Protein AF-A0A971MH48-F1 (afdb_monomer)

Sequence (93 aa):
MINDIIKVIILSIVEGFTEFLPVSSTGHLILVNEFVNLTPENFSNAFNVIIQLGAIFAVIRQYFYKLNPLDLGKISYNTDMLGYEFLTGKEKL

Solvent-accessible surface area (backbone atoms only — not comparable to full-atom values): 5467 Å² total; per-residue (Å²): 106,74,65,56,51,52,52,51,51,53,53,51,52,50,43,61,52,32,67,80,40,102,71,55,35,71,62,53,50,54,53,51,39,69,75,65,59,60,79,54,61,72,55,43,57,53,47,57,56,52,50,51,53,51,46,52,48,53,50,49,65,75,39,41,73,79,70,40,88,79,42,67,72,61,56,53,58,54,54,53,48,54,48,49,37,65,75,66,67,61,69,85,124

Foldseek 3Di:
DVLLVVLLVVLLVQLLPVVPPPNDNPVVNVVSCVVSVDPPPVVSVVSSVVSVVVSVVVVCVVCVLVPDPPNVVVVVVVVVVVVVCVVVVCDDD

Secondary structure (DSSP, 8-state):
-HHHHHHHHHHHHHHHHHTTTTS-HHHHHHHHHHHH--SSHHHHHHHHHHHHHHHHHHHHHHTHHHH-TT-HHHHHHHHHHHHHHHHTT----

pLDDT: mean 81.15, std 9.88, range [49.56, 94.56]

Structure (mmCIF, N/CA/C/O backbone):
data_AF-A0A971MH48-F1
#
_entry.id   AF-A0A971MH48-F1
#
loop_
_atom_site.group_PDB
_atom_site.id
_atom_site.type_symbol
_atom_site.label_atom_id
_atom_site.label_alt_id
_atom_site.label_comp_id
_atom_site.label_asym_id
_atom_site.label_entity_id
_atom_site.label_seq_id
_atom_site.pdbx_PDB_ins_code
_atom_site.Cartn_x
_atom_site.Cartn_y
_atom_site.Cartn_z
_atom_site.occupancy
_atom_site.B_iso_or_equiv
_atom_site.auth_seq_id
_atom_site.auth_comp_id
_atom_site.auth_asym_id
_atom_site.auth_atom_id
_atom_site.pdbx_PDB_model_num
ATOM 1 N N . MET A 1 1 ? -7.745 -10.146 17.728 1.00 63.66 1 MET A N 1
ATOM 2 C CA . MET A 1 1 ? -6.677 -10.870 16.999 1.00 63.66 1 MET A CA 1
ATOM 3 C C . MET A 1 1 ? -7.138 -11.371 15.637 1.00 63.66 1 MET A C 1
ATOM 5 O O . MET A 1 1 ? -6.704 -10.785 14.659 1.00 63.66 1 MET A O 1
ATOM 9 N N . ILE A 1 2 ? -8.009 -12.390 15.520 1.00 76.94 2 ILE A N 1
ATOM 10 C CA . ILE A 1 2 ? -8.423 -12.880 14.183 1.00 76.94 2 ILE A CA 1
ATOM 11 C C . ILE A 1 2 ? -9.209 -11.820 13.393 1.00 76.94 2 ILE A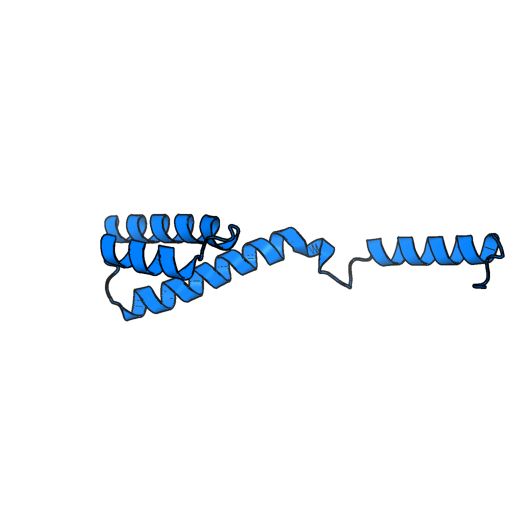 C 1
ATOM 13 O O . ILE A 1 2 ? -8.972 -11.640 12.204 1.00 76.94 2 ILE A O 1
ATOM 17 N N . ASN A 1 3 ? -10.069 -11.055 14.077 1.00 84.38 3 ASN A N 1
ATOM 18 C CA . ASN A 1 3 ? -10.817 -9.962 13.459 1.00 84.38 3 ASN A CA 1
ATOM 19 C C . ASN A 1 3 ? -9.862 -8.906 12.902 1.00 84.38 3 ASN A C 1
ATOM 21 O O . ASN A 1 3 ? -9.999 -8.534 11.749 1.00 84.38 3 ASN A O 1
ATOM 25 N N . ASP A 1 4 ? -8.855 -8.491 13.671 1.00 84.81 4 ASP A N 1
ATOM 26 C CA . ASP A 1 4 ? -7.896 -7.460 13.250 1.00 84.81 4 ASP A CA 1
ATOM 27 C C . ASP A 1 4 ? -7.066 -7.904 12.039 1.00 84.81 4 ASP A C 1
ATOM 29 O O . ASP A 1 4 ? -6.812 -7.105 11.145 1.00 84.81 4 ASP A O 1
ATOM 33 N N . ILE A 1 5 ? -6.725 -9.194 11.951 1.00 87.50 5 ILE A N 1
ATOM 34 C CA . ILE A 1 5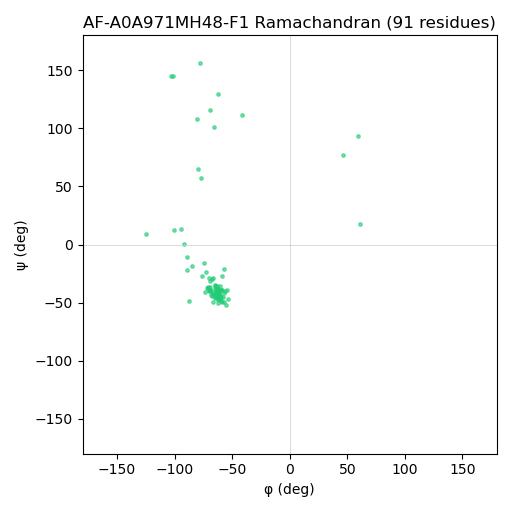 ? -6.071 -9.771 10.767 1.00 87.50 5 ILE A CA 1
ATOM 35 C C . ILE A 1 5 ? -6.984 -9.672 9.540 1.00 87.50 5 ILE A C 1
ATOM 37 O O . ILE A 1 5 ? -6.529 -9.276 8.472 1.00 87.50 5 ILE A O 1
ATOM 41 N N . ILE A 1 6 ? -8.276 -9.980 9.685 1.00 90.06 6 ILE A N 1
ATOM 42 C CA . ILE A 1 6 ? -9.249 -9.850 8.590 1.00 90.06 6 ILE A CA 1
ATOM 43 C C . ILE A 1 6 ? -9.359 -8.385 8.142 1.00 90.06 6 ILE A C 1
ATOM 45 O O . ILE A 1 6 ? -9.334 -8.115 6.943 1.00 90.06 6 ILE A O 1
ATOM 49 N N . LYS A 1 7 ? -9.408 -7.435 9.088 1.00 88.94 7 LYS A N 1
ATOM 50 C CA . LYS A 1 7 ? -9.421 -5.989 8.802 1.00 88.94 7 LYS A CA 1
ATOM 51 C C . LYS A 1 7 ? -8.203 -5.561 7.976 1.00 88.94 7 LYS A C 1
ATOM 53 O O . LYS A 1 7 ? -8.349 -4.904 6.949 1.00 88.94 7 LYS A O 1
ATOM 58 N N . VAL A 1 8 ? -7.015 -5.978 8.415 1.00 89.81 8 VAL A N 1
ATOM 59 C CA . VAL A 1 8 ? -5.726 -5.711 7.759 1.00 89.81 8 VAL A CA 1
ATOM 60 C C . VAL A 1 8 ? -5.695 -6.289 6.344 1.00 89.81 8 VAL A C 1
ATOM 62 O O . VAL A 1 8 ? -5.332 -5.580 5.412 1.00 89.81 8 VAL A O 1
ATOM 65 N N . ILE A 1 9 ? -6.137 -7.538 6.160 1.00 90.81 9 ILE A N 1
ATOM 66 C CA . ILE A 1 9 ? -6.188 -8.186 4.841 1.00 90.81 9 ILE A CA 1
ATOM 67 C C . ILE A 1 9 ? -7.110 -7.421 3.889 1.00 90.81 9 ILE A C 1
ATOM 69 O O . ILE A 1 9 ? -6.731 -7.180 2.745 1.00 90.81 9 ILE A O 1
ATOM 73 N N . ILE A 1 10 ? -8.297 -7.015 4.350 1.00 89.81 10 ILE A N 1
ATOM 74 C CA . ILE A 1 10 ? -9.248 -6.253 3.529 1.00 89.81 10 ILE A CA 1
ATOM 75 C C . ILE A 1 10 ? -8.615 -4.940 3.058 1.00 89.81 10 ILE A C 1
ATOM 77 O O . ILE A 1 10 ? -8.644 -4.652 1.865 1.00 89.81 10 ILE A O 1
ATOM 81 N N . LEU A 1 11 ? -7.990 -4.177 3.958 1.00 89.88 11 LEU A N 1
ATOM 82 C CA . LEU A 1 11 ? -7.329 -2.916 3.602 1.00 89.88 11 LEU A CA 1
ATOM 83 C C . LEU A 1 11 ? -6.141 -3.111 2.657 1.00 89.88 11 LEU A C 1
ATOM 85 O O . LEU A 1 11 ? -5.999 -2.350 1.705 1.00 89.88 11 LEU A O 1
ATOM 89 N N . SER A 1 12 ? -5.320 -4.144 2.868 1.00 91.19 12 SER A N 1
ATOM 90 C CA . SER A 1 12 ? -4.211 -4.463 1.960 1.00 91.19 12 SER A CA 1
ATOM 91 C C . SER A 1 12 ? -4.692 -4.828 0.556 1.00 91.19 12 SER A C 1
ATOM 93 O O . SER A 1 12 ? -4.058 -4.447 -0.424 1.00 91.19 12 SER A O 1
ATOM 95 N N . ILE A 1 13 ? -5.807 -5.558 0.452 1.00 91.19 13 ILE A N 1
ATOM 96 C CA . ILE A 1 13 ? -6.414 -5.905 -0.834 1.00 91.19 13 ILE A CA 1
ATOM 97 C C . ILE A 1 13 ? -6.949 -4.652 -1.524 1.00 91.19 13 ILE A C 1
ATOM 99 O O . ILE A 1 13 ? -6.649 -4.442 -2.696 1.00 91.19 13 ILE A O 1
ATOM 103 N N . VAL A 1 14 ? -7.718 -3.824 -0.807 1.00 90.69 14 VAL A N 1
ATOM 104 C CA . VAL A 1 14 ? -8.276 -2.581 -1.357 1.00 90.69 14 VAL A CA 1
ATOM 105 C C . VAL A 1 14 ? -7.154 -1.713 -1.910 1.00 90.69 14 VAL A C 1
ATOM 107 O O . VAL A 1 14 ? -7.201 -1.396 -3.093 1.00 90.69 14 VAL A O 1
ATOM 110 N N . GLU A 1 15 ? -6.113 -1.437 -1.121 1.00 91.06 15 GLU A N 1
ATOM 111 C CA . GLU A 1 15 ? -5.003 -0.592 -1.568 1.0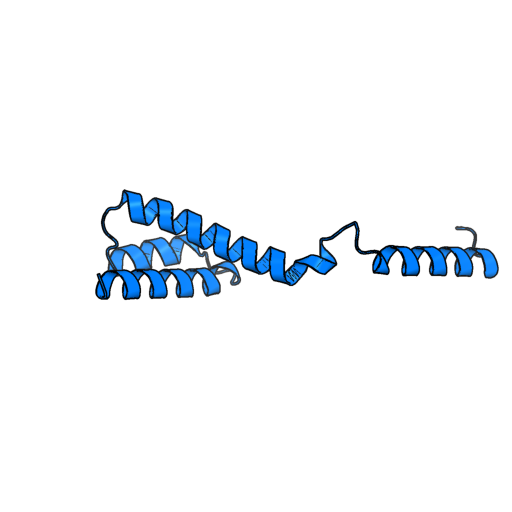0 91.06 15 GLU A CA 1
ATOM 112 C C . GLU A 1 15 ? -4.256 -1.178 -2.757 1.00 91.06 15 GLU A C 1
ATOM 114 O O . GLU A 1 15 ? -4.014 -0.493 -3.749 1.00 91.06 15 GLU A O 1
ATOM 119 N N . GLY A 1 16 ? -3.937 -2.473 -2.688 1.00 90.12 16 GLY A N 1
ATOM 120 C CA . GLY A 1 16 ? -3.250 -3.166 -3.768 1.00 90.12 16 GLY A CA 1
ATOM 121 C C . GLY A 1 16 ? -4.017 -3.122 -5.089 1.00 90.12 16 GLY A C 1
ATOM 122 O O . GLY A 1 16 ? -3.391 -3.172 -6.138 1.00 90.12 16 GLY A O 1
ATOM 123 N N . PHE A 1 17 ? -5.348 -3.003 -5.072 1.00 89.62 17 PHE A N 1
ATOM 124 C CA . PHE A 1 17 ? -6.132 -2.798 -6.288 1.00 89.62 17 PHE A CA 1
ATOM 125 C C . PHE A 1 17 ? -6.270 -1.318 -6.653 1.00 89.62 17 PHE A C 1
ATOM 127 O O . PHE A 1 17 ? -6.047 -0.954 -7.807 1.00 89.62 17 PHE A O 1
ATOM 134 N N . THR A 1 18 ? -6.635 -0.458 -5.702 1.00 91.12 18 THR A N 1
ATOM 135 C CA . THR A 1 18 ? -6.960 0.946 -5.981 1.00 91.12 18 THR A CA 1
ATOM 136 C C . THR A 1 18 ? -5.748 1.800 -6.314 1.00 91.12 18 THR A C 1
ATOM 138 O O . THR A 1 18 ? -5.917 2.789 -7.012 1.00 91.12 18 THR A O 1
ATOM 141 N N . GLU A 1 19 ? -4.541 1.423 -5.887 1.00 89.12 19 GLU A N 1
ATOM 142 C CA . GLU A 1 19 ? -3.311 2.159 -6.213 1.00 89.12 19 GLU A CA 1
ATOM 143 C C . GLU A 1 19 ? -2.964 2.084 -7.710 1.00 89.12 19 GLU A C 1
ATOM 145 O O . GLU A 1 19 ? -2.397 3.013 -8.281 1.00 89.12 19 GLU A O 1
ATOM 150 N N . PHE A 1 20 ? -3.345 0.995 -8.385 1.00 85.81 20 PHE A N 1
ATOM 151 C CA . PHE A 1 20 ? -3.106 0.831 -9.823 1.00 85.81 20 PHE A CA 1
ATOM 152 C C . PHE A 1 20 ? -4.241 1.376 -10.695 1.00 85.81 20 PHE A C 1
ATOM 154 O O . PHE A 1 20 ? -4.084 1.472 -11.914 1.00 85.81 20 PHE A O 1
ATOM 161 N N . LEU A 1 21 ? -5.381 1.728 -10.095 1.00 85.88 21 LEU A N 1
ATOM 162 C CA . LEU A 1 21 ? -6.514 2.338 -10.784 1.00 85.88 21 LEU A CA 1
ATOM 163 C C . LEU A 1 21 ? -6.535 3.859 -10.530 1.00 85.88 21 LEU A C 1
ATOM 165 O O . LEU A 1 21 ? -6.242 4.310 -9.428 1.00 85.88 21 LEU A O 1
ATOM 169 N N . PRO A 1 22 ? -6.951 4.691 -11.502 1.00 81.44 22 PRO A N 1
ATOM 170 C CA . PRO A 1 22 ? -7.071 6.141 -11.320 1.00 81.44 22 PRO A CA 1
ATOM 171 C C . PRO A 1 22 ? -8.336 6.509 -10.515 1.00 81.44 22 PRO A C 1
ATOM 173 O O . PRO A 1 22 ? -9.206 7.227 -11.001 1.00 81.44 22 PRO A O 1
ATOM 176 N N . VAL A 1 23 ? -8.467 5.975 -9.296 1.00 82.50 23 VAL A N 1
ATOM 177 C CA . VAL A 1 23 ? -9.680 6.052 -8.454 1.00 82.50 23 VAL A CA 1
ATOM 178 C C . VAL A 1 23 ? -9.434 6.642 -7.058 1.00 82.50 23 VAL A C 1
ATOM 180 O O . VAL A 1 23 ? -10.345 6.651 -6.239 1.00 82.50 23 VAL A O 1
ATOM 183 N N . SER A 1 24 ? -8.240 7.191 -6.797 1.00 84.81 24 SER A N 1
ATOM 184 C CA . SER A 1 24 ? -7.800 7.706 -5.486 1.00 84.81 24 SER A CA 1
ATOM 185 C C . SER A 1 24 ? -7.807 6.633 -4.384 1.00 84.81 24 SER A C 1
ATOM 187 O O . SER A 1 24 ? -8.808 6.407 -3.700 1.00 84.81 24 SER A O 1
ATOM 189 N N . SER A 1 25 ? -6.657 5.990 -4.194 1.00 82.06 25 SER A N 1
ATOM 190 C CA . SER A 1 25 ? -6.381 4.994 -3.148 1.00 82.06 25 SER A CA 1
ATOM 191 C C . SER A 1 25 ? -6.588 5.546 -1.734 1.00 82.06 25 SER A C 1
ATOM 193 O O . SER A 1 25 ? -7.366 4.993 -0.957 1.00 82.06 25 SER A O 1
ATOM 195 N N . THR A 1 26 ? -6.014 6.716 -1.429 1.00 85.44 26 THR A N 1
ATOM 196 C CA . THR A 1 26 ? -6.095 7.348 -0.097 1.00 85.44 26 THR A CA 1
ATOM 197 C C . THR A 1 26 ? -7.534 7.570 0.381 1.00 85.44 26 THR A C 1
ATOM 199 O O . THR A 1 26 ? -7.837 7.352 1.554 1.00 85.44 26 THR A O 1
ATOM 202 N N . GLY A 1 27 ? -8.441 7.980 -0.514 1.00 82.38 27 GLY A N 1
ATOM 203 C CA . GLY A 1 27 ? -9.847 8.210 -0.168 1.00 82.38 27 GLY A CA 1
ATOM 204 C C . GLY A 1 27 ? -10.591 6.919 0.174 1.00 82.38 27 GLY A C 1
ATOM 205 O O . GLY A 1 27 ? -11.304 6.863 1.176 1.00 82.38 27 GLY A O 1
ATOM 206 N N . HIS A 1 28 ? -10.379 5.861 -0.613 1.00 86.44 28 HIS A N 1
ATOM 207 C CA . HIS A 1 28 ? -10.965 4.547 -0.343 1.00 86.44 28 HIS A CA 1
ATOM 208 C C . HIS A 1 28 ? -10.477 3.988 0.992 1.00 86.44 28 HIS A C 1
ATOM 210 O O . HIS A 1 28 ? -11.259 3.421 1.749 1.00 86.44 28 HIS A O 1
ATOM 216 N N . LEU A 1 29 ? -9.204 4.196 1.312 1.00 85.19 29 LEU A N 1
ATOM 217 C CA . LEU A 1 29 ? -8.598 3.674 2.524 1.00 85.19 29 LEU A CA 1
ATOM 218 C C . LEU A 1 29 ? -9.097 4.364 3.794 1.00 85.19 29 LEU A C 1
ATOM 220 O O . LEU A 1 29 ? -9.363 3.688 4.784 1.00 85.19 29 LEU A O 1
ATOM 224 N N . ILE A 1 30 ? -9.287 5.687 3.750 1.00 84.38 30 ILE A N 1
ATOM 225 C CA . ILE A 1 30 ? -9.901 6.451 4.846 1.00 84.38 30 ILE A CA 1
ATOM 226 C C . ILE A 1 30 ? -11.340 5.976 5.079 1.00 84.38 30 ILE A C 1
ATOM 228 O O . ILE A 1 30 ? -11.694 5.657 6.212 1.00 84.38 30 ILE A O 1
ATOM 232 N N . LEU A 1 31 ?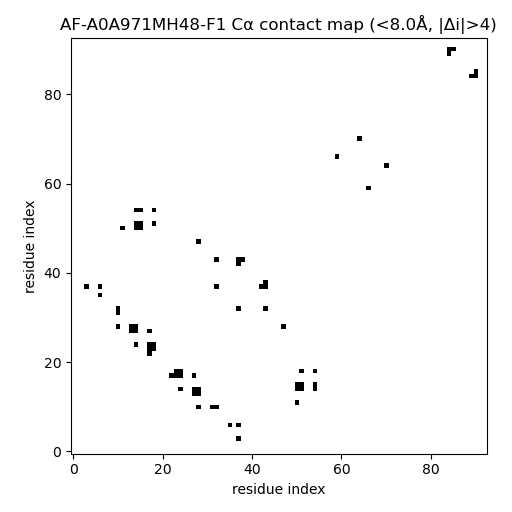 -12.139 5.848 4.013 1.00 84.12 31 LEU A N 1
ATOM 233 C CA . LEU A 1 31 ? -13.525 5.384 4.114 1.00 84.12 31 LEU A CA 1
ATOM 234 C C . LEU A 1 31 ? -13.610 3.955 4.660 1.00 84.12 31 LEU A C 1
ATOM 236 O O . LEU A 1 31 ? -14.344 3.690 5.607 1.00 84.12 31 LEU A O 1
ATOM 240 N N . VAL A 1 32 ? -12.841 3.020 4.096 1.00 83.12 32 VAL A N 1
ATOM 241 C CA . VAL A 1 32 ? -12.832 1.619 4.542 1.00 83.12 32 VAL A CA 1
ATOM 242 C C . VAL A 1 32 ? -12.364 1.517 5.991 1.00 83.12 32 VAL A C 1
ATOM 244 O O . VAL A 1 32 ? -12.932 0.743 6.758 1.00 83.12 32 VAL A O 1
ATOM 247 N N . ASN A 1 33 ? -11.380 2.315 6.401 1.00 82.56 33 ASN A N 1
ATOM 248 C CA . ASN A 1 33 ? -10.937 2.364 7.787 1.00 82.56 33 ASN A CA 1
ATOM 249 C C . ASN A 1 33 ? -12.020 2.904 8.736 1.00 82.56 33 ASN A C 1
ATOM 251 O O . ASN A 1 33 ? -12.173 2.372 9.830 1.00 82.56 33 ASN A O 1
ATOM 255 N N . GLU A 1 34 ? -12.835 3.873 8.316 1.00 82.38 34 GLU A N 1
ATOM 256 C CA . GLU A 1 34 ? -13.971 4.366 9.108 1.00 82.38 34 GLU A CA 1
ATOM 257 C C . GLU A 1 34 ? -15.057 3.288 9.306 1.00 82.38 34 GLU A C 1
ATOM 259 O O . GLU A 1 34 ? -15.636 3.171 10.387 1.00 82.38 34 GLU A O 1
ATOM 264 N N . PHE A 1 35 ? -15.278 2.416 8.313 1.00 82.19 35 PHE A N 1
ATOM 265 C CA . PHE A 1 35 ? -16.177 1.260 8.452 1.00 82.19 35 PHE A CA 1
ATOM 266 C C . PHE A 1 35 ? -15.588 0.146 9.321 1.00 82.19 35 PHE A C 1
ATOM 268 O O . PHE A 1 35 ? -16.285 -0.490 10.114 1.00 82.19 35 PHE A O 1
ATOM 275 N N . VAL A 1 36 ? -14.298 -0.123 9.151 1.00 81.50 36 VAL A N 1
ATOM 276 C CA . VAL A 1 36 ? -13.620 -1.283 9.730 1.00 81.50 36 VAL A CA 1
ATOM 277 C C . VAL A 1 36 ? -13.058 -0.986 11.133 1.00 81.50 36 VAL A C 1
ATOM 279 O O . VAL A 1 36 ? -12.891 -1.908 11.938 1.00 81.50 36 VAL A O 1
ATOM 282 N N . ASN A 1 37 ? -12.835 0.288 11.460 1.00 80.31 37 ASN A N 1
ATOM 283 C CA . ASN A 1 37 ? -12.286 0.820 12.709 1.00 80.31 37 ASN A CA 1
ATOM 284 C C . ASN A 1 37 ? -11.045 0.051 13.180 1.00 80.31 37 ASN A C 1
ATOM 286 O O . ASN A 1 37 ? -11.121 -0.799 14.080 1.00 80.31 37 ASN A O 1
ATOM 290 N N . LEU A 1 38 ? -9.897 0.315 12.552 1.00 80.00 38 LEU A N 1
ATOM 291 C CA . LEU A 1 38 ? -8.610 -0.202 13.015 1.00 80.00 38 LEU A CA 1
ATOM 292 C C . LEU A 1 38 ? -8.077 0.661 14.156 1.00 80.00 38 LEU A C 1
ATOM 294 O O . LEU A 1 38 ? -7.638 1.792 13.967 1.00 80.00 38 LEU A O 1
ATOM 298 N N . THR A 1 39 ? -8.113 0.102 15.362 1.00 80.06 39 THR A N 1
ATOM 299 C CA . THR A 1 39 ? -7.560 0.728 16.559 1.00 80.06 39 THR A CA 1
ATOM 300 C C . THR A 1 39 ? -6.225 0.077 16.929 1.00 80.06 39 THR A C 1
ATOM 302 O O . THR A 1 39 ? -6.064 -1.135 16.762 1.00 80.06 39 THR A O 1
ATOM 305 N N . PRO A 1 40 ? -5.258 0.845 17.460 1.00 83.12 40 PRO A N 1
ATOM 306 C CA . PRO A 1 40 ? -5.273 2.299 17.670 1.00 83.12 40 PRO A CA 1
ATOM 307 C C . PRO A 1 40 ? -5.016 3.111 16.384 1.00 83.12 40 PRO A C 1
ATOM 309 O O . PRO A 1 40 ? -4.349 2.642 15.465 1.00 83.12 40 PRO A O 1
ATOM 312 N N . GLU A 1 41 ? -5.481 4.363 16.350 1.00 81.69 41 GLU A N 1
ATOM 313 C CA . GLU A 1 41 ? -5.365 5.269 15.191 1.00 81.69 41 GLU A CA 1
ATOM 314 C C . GLU A 1 41 ? -3.913 5.434 14.705 1.00 81.69 41 GLU A C 1
ATOM 316 O O . GLU A 1 41 ? -3.634 5.383 13.508 1.00 81.69 41 GLU A O 1
ATOM 321 N N . ASN A 1 42 ? -2.959 5.511 15.637 1.00 85.06 42 ASN A N 1
ATOM 322 C CA . ASN A 1 42 ? -1.528 5.580 15.324 1.00 85.06 42 ASN A CA 1
ATOM 323 C C . ASN A 1 42 ? -1.043 4.366 14.520 1.00 85.06 42 ASN A C 1
ATOM 325 O O . ASN A 1 42 ? -0.228 4.512 13.609 1.00 85.06 42 ASN A O 1
ATOM 329 N N . PHE A 1 43 ? -1.543 3.171 14.850 1.00 87.12 43 PHE A N 1
ATOM 330 C CA . PHE A 1 43 ? -1.230 1.961 14.097 1.00 87.12 43 PHE A CA 1
ATOM 331 C C . PHE A 1 43 ? -1.850 2.028 12.706 1.00 87.12 43 PHE A C 1
ATOM 333 O O . PHE A 1 43 ? -1.164 1.738 11.733 1.00 87.12 43 PHE A O 1
ATOM 340 N N . SER A 1 44 ? -3.108 2.459 12.598 1.00 85.50 44 SER A N 1
ATOM 341 C CA . SER A 1 44 ? -3.772 2.581 11.304 1.00 85.50 44 SER A CA 1
ATOM 342 C C . SER A 1 44 ? -3.068 3.569 10.373 1.00 85.50 44 SER A C 1
ATOM 344 O O . SER A 1 44 ? -2.865 3.259 9.205 1.00 85.50 44 SER A O 1
ATOM 346 N N . ASN A 1 45 ? -2.652 4.730 10.878 1.00 86.19 45 ASN A N 1
ATOM 347 C CA . ASN A 1 45 ? -1.946 5.728 10.075 1.00 86.19 45 ASN A CA 1
ATOM 348 C C . ASN A 1 45 ? -0.588 5.202 9.595 1.00 86.19 45 ASN A C 1
ATOM 350 O O . ASN A 1 45 ? -0.249 5.342 8.421 1.00 86.19 45 ASN A O 1
ATOM 354 N N . ALA A 1 46 ? 0.169 4.541 10.476 1.00 89.88 46 ALA A N 1
ATOM 355 C CA . ALA A 1 46 ? 1.423 3.899 10.092 1.00 89.88 46 ALA A CA 1
ATOM 356 C C . ALA A 1 46 ? 1.196 2.768 9.074 1.00 89.88 46 ALA A C 1
ATOM 358 O O . ALA A 1 46 ? 1.935 2.649 8.098 1.00 89.88 46 ALA A O 1
ATOM 359 N N . PHE A 1 47 ? 0.153 1.963 9.275 1.00 89.56 47 PHE A N 1
ATOM 360 C CA . PHE A 1 47 ? -0.206 0.859 8.395 1.00 89.56 47 PHE A CA 1
ATOM 361 C C . PHE A 1 47 ? -0.534 1.340 6.980 1.00 89.56 47 PHE A C 1
ATOM 363 O O . PHE A 1 47 ? -0.009 0.766 6.030 1.00 89.56 47 PHE A O 1
ATOM 370 N N . ASN A 1 48 ? -1.298 2.427 6.841 1.00 88.62 48 ASN A N 1
ATOM 371 C C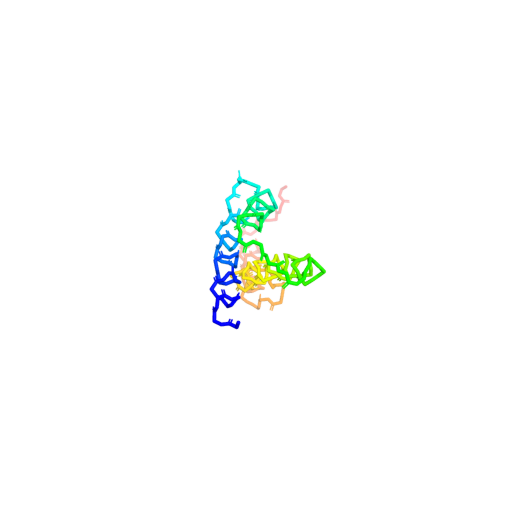A . ASN A 1 48 ? -1.651 3.029 5.550 1.00 88.62 48 ASN A CA 1
ATOM 372 C C . ASN A 1 48 ? -0.409 3.407 4.725 1.00 88.62 48 ASN A C 1
ATOM 374 O O . ASN A 1 48 ? -0.340 3.135 3.530 1.00 88.62 48 ASN A O 1
ATOM 378 N N . VAL A 1 49 ? 0.614 3.970 5.373 1.00 90.38 49 VAL A N 1
ATOM 379 C CA . VAL A 1 49 ? 1.884 4.297 4.704 1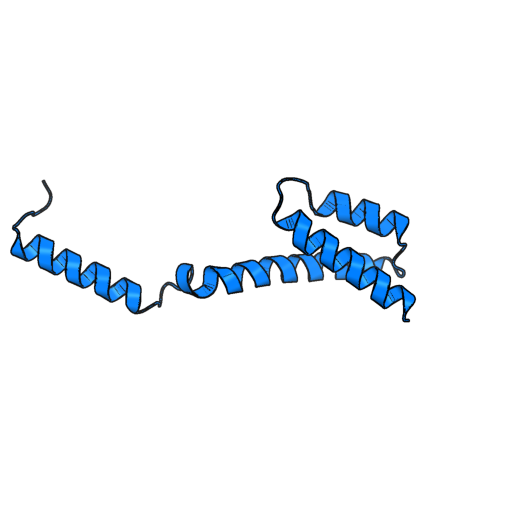.00 90.38 49 VAL A CA 1
ATOM 380 C C . VAL A 1 49 ? 2.648 3.026 4.316 1.00 90.38 49 VAL A C 1
ATOM 382 O O . VAL A 1 49 ? 3.213 2.941 3.227 1.00 90.38 49 VAL A O 1
ATOM 385 N N . ILE A 1 50 ? 2.656 2.005 5.177 1.00 93.12 50 ILE A N 1
ATOM 386 C CA . ILE A 1 50 ? 3.366 0.742 4.923 1.00 93.12 50 ILE A CA 1
ATOM 387 C C . ILE A 1 50 ? 2.774 -0.010 3.724 1.00 93.12 50 ILE A C 1
ATOM 389 O O . ILE A 1 50 ? 3.525 -0.526 2.894 1.00 93.12 50 ILE A O 1
ATOM 393 N N . ILE A 1 51 ? 1.448 -0.074 3.601 1.00 92.12 51 ILE A N 1
ATOM 394 C CA . ILE A 1 51 ? 0.801 -0.785 2.487 1.00 92.12 51 ILE A CA 1
ATOM 395 C C . ILE A 1 51 ? 1.003 -0.078 1.140 1.00 92.12 51 ILE A C 1
ATOM 397 O O . ILE A 1 51 ? 1.194 -0.766 0.137 1.00 92.12 51 ILE A O 1
ATOM 401 N N . GLN A 1 52 ? 1.103 1.256 1.120 1.00 91.81 52 GLN A N 1
ATOM 402 C CA . GLN A 1 52 ? 1.509 2.015 -0.073 1.00 91.81 52 GLN A CA 1
ATOM 403 C C . GLN A 1 52 ? 2.926 1.670 -0.521 1.00 91.81 52 GLN A C 1
ATOM 405 O O . GLN A 1 52 ? 3.173 1.414 -1.700 1.00 91.81 52 GLN A O 1
ATOM 410 N N . LEU A 1 53 ? 3.866 1.581 0.426 1.00 94.56 53 LEU A N 1
ATOM 411 C CA . LEU A 1 53 ? 5.224 1.123 0.127 1.00 94.56 53 LEU A CA 1
ATOM 412 C C . LEU A 1 53 ? 5.223 -0.310 -0.427 1.00 94.56 53 LEU A C 1
ATOM 414 O O . LEU A 1 53 ? 5.996 -0.616 -1.335 1.00 94.56 53 LEU A O 1
ATOM 418 N N . GLY A 1 54 ? 4.328 -1.171 0.066 1.00 93.06 54 GLY A N 1
ATOM 419 C CA . GLY A 1 54 ? 4.097 -2.508 -0.483 1.00 93.06 54 GLY A CA 1
ATOM 420 C C . GLY A 1 54 ? 3.650 -2.486 -1.949 1.00 93.06 54 GLY A C 1
ATOM 421 O O . GLY A 1 54 ? 4.209 -3.220 -2.769 1.00 93.06 54 GLY A O 1
ATOM 422 N N . ALA A 1 55 ? 2.704 -1.612 -2.303 1.00 91.19 55 ALA A N 1
ATOM 423 C CA . ALA A 1 55 ? 2.246 -1.437 -3.682 1.00 91.19 55 ALA A CA 1
ATOM 424 C C . ALA A 1 55 ? 3.373 -0.930 -4.603 1.00 91.19 55 ALA A C 1
ATOM 426 O O . ALA A 1 55 ? 3.597 -1.491 -5.679 1.00 91.19 55 ALA A O 1
ATOM 427 N N . ILE A 1 56 ? 4.167 0.047 -4.150 1.00 91.06 56 ILE A N 1
ATOM 428 C CA . ILE A 1 56 ? 5.352 0.532 -4.878 1.00 91.06 56 ILE A CA 1
ATOM 429 C C . ILE A 1 56 ? 6.366 -0.602 -5.082 1.00 91.06 56 ILE A C 1
ATOM 431 O O . ILE A 1 56 ? 6.905 -0.772 -6.178 1.00 91.06 56 ILE A O 1
ATOM 435 N N . PHE A 1 57 ? 6.612 -1.420 -4.057 1.00 92.31 57 PHE A N 1
ATOM 436 C CA . PHE A 1 57 ? 7.539 -2.547 -4.155 1.00 92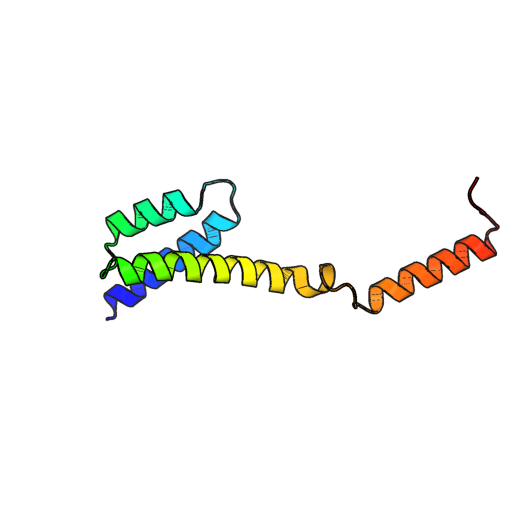.31 57 PHE A CA 1
ATOM 437 C C . PHE A 1 57 ? 7.077 -3.596 -5.178 1.00 92.31 57 PHE A C 1
ATOM 439 O O . PHE A 1 57 ? 7.905 -4.149 -5.906 1.00 92.31 57 PHE A O 1
ATOM 446 N N . ALA A 1 58 ? 5.764 -3.824 -5.303 1.00 91.06 58 ALA A N 1
ATOM 447 C CA . ALA A 1 58 ? 5.203 -4.688 -6.340 1.00 91.06 58 ALA A CA 1
ATOM 448 C C . ALA A 1 58 ? 5.513 -4.160 -7.754 1.00 91.06 58 ALA A C 1
ATOM 450 O O . ALA A 1 58 ? 5.925 -4.934 -8.621 1.00 91.06 58 ALA A O 1
ATOM 451 N N . VAL A 1 59 ? 5.419 -2.843 -7.972 1.00 89.31 59 VAL A N 1
ATOM 452 C CA . VAL A 1 59 ? 5.800 -2.202 -9.246 1.00 89.31 59 VAL A CA 1
ATOM 453 C C . VAL A 1 59 ? 7.295 -2.333 -9.501 1.00 89.31 59 VAL A C 1
ATOM 455 O O . VAL A 1 59 ? 7.697 -2.721 -10.597 1.00 89.31 59 VAL A O 1
ATOM 458 N N . ILE A 1 60 ? 8.135 -2.065 -8.499 1.00 89.94 60 ILE A N 1
ATOM 459 C CA . ILE A 1 60 ? 9.591 -2.206 -8.627 1.00 89.94 60 ILE A CA 1
ATOM 460 C C . ILE A 1 60 ? 9.949 -3.638 -9.020 1.00 89.94 60 ILE A C 1
ATOM 462 O O . ILE A 1 60 ? 10.745 -3.838 -9.935 1.00 89.94 60 ILE A O 1
ATOM 466 N N . ARG A 1 61 ? 9.338 -4.643 -8.379 1.00 89.81 61 ARG A N 1
ATOM 467 C CA . ARG A 1 61 ? 9.552 -6.050 -8.729 1.00 89.81 61 ARG A CA 1
ATOM 468 C C . ARG A 1 61 ? 9.084 -6.359 -10.152 1.00 89.81 61 ARG A C 1
ATOM 470 O O . ARG A 1 61 ? 9.806 -7.041 -10.876 1.00 89.81 61 ARG A O 1
ATOM 477 N N . GLN A 1 62 ? 7.921 -5.850 -10.555 1.00 88.00 62 GLN A N 1
ATOM 478 C CA . GLN A 1 62 ? 7.363 -6.053 -11.894 1.00 88.00 62 GLN A CA 1
ATOM 479 C C . GLN A 1 62 ? 8.241 -5.433 -12.992 1.00 88.00 62 GLN A C 1
ATOM 481 O O . GLN A 1 62 ? 8.436 -6.030 -14.049 1.00 88.00 62 GLN A O 1
ATOM 486 N N . TYR A 1 63 ? 8.806 -4.250 -12.742 1.00 85.19 63 TYR A N 1
ATOM 487 C CA . TYR A 1 63 ? 9.631 -3.512 -13.700 1.00 85.19 63 TYR A CA 1
ATOM 488 C C . TYR A 1 63 ? 11.136 -3.645 -13.451 1.00 85.19 63 TYR A C 1
ATOM 490 O O . TYR A 1 63 ? 11.914 -2.929 -14.076 1.00 85.19 63 TYR A O 1
ATOM 498 N N . PHE A 1 64 ? 11.567 -4.581 -12.603 1.00 82.38 64 PHE A N 1
ATOM 499 C CA . PHE A 1 64 ? 12.954 -4.688 -12.145 1.00 82.38 64 PHE A CA 1
ATOM 500 C C . PHE A 1 64 ? 13.962 -4.751 -13.304 1.00 82.38 64 PHE A C 1
ATOM 502 O O . PHE A 1 64 ? 14.919 -3.984 -13.341 1.00 82.38 64 PHE A O 1
ATOM 509 N N . TYR A 1 65 ? 13.703 -5.588 -14.313 1.00 75.62 65 TYR A N 1
ATOM 510 C CA . TYR A 1 65 ? 14.567 -5.719 -15.495 1.00 75.62 65 TYR A CA 1
ATOM 511 C C . TYR A 1 65 ? 14.499 -4.498 -16.429 1.00 75.62 65 TYR A C 1
ATOM 513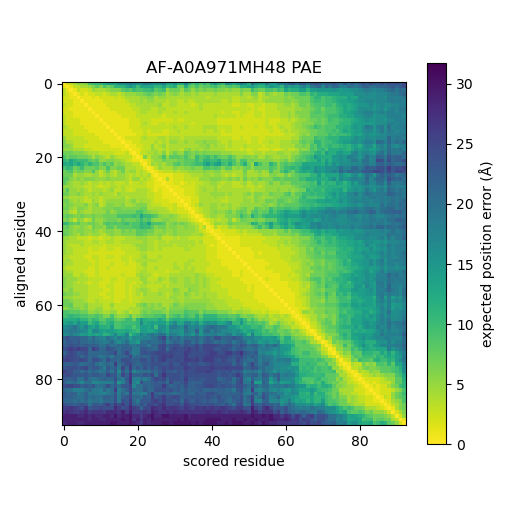 O O . TYR A 1 65 ? 15.506 -4.049 -16.975 1.00 75.62 65 TYR A O 1
ATOM 521 N N . LYS A 1 66 ? 13.318 -3.885 -16.574 1.00 70.31 66 LYS A N 1
ATOM 522 C CA . LYS A 1 66 ? 13.152 -2.666 -17.382 1.00 70.31 66 LYS A CA 1
ATOM 523 C C . LYS A 1 66 ? 13.845 -1.459 -16.751 1.00 70.31 66 LYS A C 1
ATOM 525 O O . LYS A 1 66 ? 14.454 -0.686 -17.485 1.00 70.31 66 LYS A O 1
ATOM 530 N N . LEU A 1 67 ? 13.789 -1.323 -15.430 1.00 70.81 67 LEU A N 1
ATOM 531 C CA . LEU A 1 67 ? 14.359 -0.202 -14.681 1.00 70.81 67 LEU A CA 1
ATOM 532 C C . LEU A 1 67 ? 15.844 -0.382 -14.363 1.00 70.81 67 LEU A C 1
ATOM 534 O O . LEU A 1 67 ? 16.503 0.612 -14.087 1.00 70.81 67 LEU A O 1
ATOM 538 N N . ASN A 1 68 ? 16.386 -1.603 -14.427 1.00 76.50 68 ASN A N 1
ATOM 539 C CA . ASN A 1 68 ? 17.809 -1.830 -14.202 1.00 76.50 68 ASN A CA 1
ATOM 540 C C . ASN A 1 68 ? 18.647 -1.238 -15.361 1.00 76.50 68 ASN A C 1
ATOM 542 O O . ASN A 1 68 ? 18.529 -1.712 -16.502 1.00 76.50 68 ASN A O 1
ATOM 546 N N . PRO A 1 69 ? 19.493 -0.218 -15.106 1.00 68.50 69 PRO A N 1
ATOM 547 C CA . PRO A 1 69 ? 20.408 0.323 -16.109 1.00 68.50 69 PRO A CA 1
ATOM 548 C C . PRO A 1 69 ? 21.605 -0.605 -16.370 1.00 68.50 69 PRO A C 1
ATOM 550 O O . PRO A 1 69 ? 22.273 -0.450 -17.385 1.00 68.50 69 PRO A O 1
ATOM 553 N N . LEU A 1 70 ? 21.860 -1.581 -15.489 1.00 68.56 70 LEU A N 1
ATOM 554 C CA . LEU A 1 70 ? 22.943 -2.565 -15.611 1.00 68.56 70 LEU A CA 1
ATOM 555 C C . LEU A 1 70 ? 22.491 -3.877 -16.264 1.00 68.56 70 LEU A C 1
ATOM 557 O O . LEU A 1 70 ? 23.189 -4.887 -16.179 1.00 68.56 70 LEU A O 1
ATOM 561 N N . ASP A 1 71 ? 21.310 -3.889 -16.881 1.00 73.19 71 ASP A N 1
ATOM 562 C CA . ASP A 1 71 ? 20.863 -5.031 -17.668 1.00 73.19 71 ASP A CA 1
ATOM 563 C C . ASP A 1 71 ? 21.772 -5.193 -18.901 1.00 73.19 71 ASP A C 1
ATOM 565 O O . ASP A 1 71 ? 21.657 -4.462 -19.889 1.00 73.19 71 ASP A O 1
ATOM 569 N N . LEU A 1 72 ? 22.703 -6.149 -18.814 1.00 64.69 72 LEU A N 1
ATOM 570 C CA . LEU A 1 72 ? 23.717 -6.466 -19.827 1.00 64.69 72 LEU A CA 1
ATOM 571 C C . LEU A 1 72 ? 23.098 -6.816 -21.193 1.00 64.69 72 LEU A C 1
ATOM 573 O O . LEU A 1 72 ? 23.756 -6.654 -22.220 1.00 64.69 72 LEU A O 1
ATOM 577 N N . GLY A 1 73 ? 21.822 -7.220 -21.228 1.00 62.69 73 GLY A N 1
ATOM 578 C CA . GLY A 1 73 ? 21.086 -7.446 -22.472 1.00 62.69 73 GLY A CA 1
ATOM 579 C C . GLY A 1 73 ? 20.840 -6.169 -23.285 1.00 62.69 73 GLY A C 1
ATOM 580 O O . GLY A 1 73 ? 20.808 -6.219 -24.514 1.00 62.69 73 GLY A O 1
ATOM 581 N N . LYS A 1 74 ? 20.735 -5.001 -22.633 1.00 59.34 74 LYS A N 1
ATOM 582 C CA . LYS A 1 74 ? 20.528 -3.707 -23.315 1.00 59.34 74 LYS A CA 1
ATOM 583 C C . LYS A 1 74 ? 21.801 -3.180 -23.979 1.00 59.34 74 LYS A C 1
ATOM 585 O O . LYS A 1 74 ? 21.723 -2.454 -24.967 1.00 59.34 74 LYS A O 1
ATOM 590 N N . ILE A 1 75 ? 22.967 -3.556 -23.451 1.00 61.25 75 ILE A N 1
ATOM 591 C CA . ILE A 1 75 ? 24.275 -3.140 -23.976 1.00 61.25 75 ILE A CA 1
ATOM 592 C C . ILE A 1 75 ? 24.560 -3.847 -25.310 1.00 61.25 75 ILE A C 1
ATOM 594 O O . ILE A 1 75 ? 25.046 -3.209 -26.244 1.00 61.25 75 ILE A O 1
ATOM 598 N N . SER A 1 76 ? 24.172 -5.121 -25.447 1.00 62.88 76 SER A N 1
ATOM 599 C CA . SER A 1 76 ? 24.370 -5.888 -26.687 1.00 62.88 76 SER A CA 1
ATOM 600 C C . SER A 1 76 ? 23.600 -5.287 -27.872 1.00 62.88 76 SER A C 1
ATOM 602 O O . SER A 1 76 ? 24.200 -5.015 -28.904 1.00 62.88 76 SER A O 1
ATOM 604 N N . TYR A 1 77 ? 22.321 -4.928 -27.692 1.00 63.28 77 TYR A N 1
ATOM 605 C CA . TYR A 1 77 ? 21.506 -4.309 -28.753 1.00 63.28 77 TYR A CA 1
ATOM 606 C C . TYR A 1 77 ? 22.084 -2.981 -29.278 1.00 63.28 77 TYR A C 1
ATOM 608 O O . TYR A 1 77 ? 22.049 -2.712 -30.477 1.00 63.28 77 TYR A O 1
ATOM 616 N N . ASN A 1 78 ? 22.636 -2.145 -28.390 1.00 65.44 78 ASN A N 1
ATOM 617 C CA . ASN A 1 78 ? 23.246 -0.872 -28.789 1.00 65.44 78 ASN A CA 1
ATOM 618 C C . ASN A 1 78 ? 24.555 -1.090 -29.569 1.00 65.44 78 ASN A C 1
ATOM 620 O O . ASN A 1 78 ? 24.823 -0.410 -30.557 1.00 65.44 78 ASN A O 1
ATOM 624 N N . THR A 1 79 ? 25.351 -2.075 -29.150 1.00 68.25 79 THR A N 1
ATOM 625 C CA . THR A 1 79 ? 26.643 -2.381 -29.781 1.00 68.25 79 THR A CA 1
ATOM 626 C C . THR A 1 79 ? 26.445 -2.967 -31.186 1.00 68.25 79 THR A C 1
ATOM 628 O O . THR A 1 79 ? 27.170 -2.604 -32.112 1.00 68.25 79 THR A O 1
ATOM 631 N N . ASP A 1 80 ? 25.401 -3.778 -31.376 1.00 71.31 80 ASP A N 1
ATOM 632 C CA . ASP A 1 80 ? 25.047 -4.368 -32.672 1.00 71.31 80 ASP A CA 1
ATOM 633 C C . ASP A 1 80 ? 24.478 -3.328 -33.661 1.00 71.31 80 ASP A C 1
ATOM 635 O O . ASP A 1 80 ? 24.804 -3.362 -34.850 1.00 71.31 80 ASP A O 1
ATOM 639 N N . MET A 1 81 ? 23.685 -2.351 -33.189 1.00 72.00 81 MET A N 1
ATOM 640 C CA . MET A 1 81 ? 23.218 -1.234 -34.031 1.00 72.00 81 MET A CA 1
ATOM 641 C C . MET A 1 81 ? 24.355 -0.307 -34.465 1.00 72.00 81 MET A C 1
ATOM 643 O O . MET A 1 81 ? 24.404 0.067 -35.634 1.00 72.00 81 MET A O 1
ATOM 647 N N . LEU A 1 82 ? 25.286 0.025 -33.565 1.00 78.81 82 LEU A N 1
ATOM 648 C CA . LEU A 1 82 ? 26.480 0.810 -33.903 1.00 78.81 82 LEU A CA 1
ATOM 649 C C . LEU A 1 82 ? 27.335 0.101 -34.963 1.00 78.81 82 LEU A C 1
ATOM 651 O O . LEU A 1 82 ? 27.829 0.740 -35.891 1.00 78.81 82 LEU A O 1
ATOM 655 N N . GLY A 1 83 ? 27.463 -1.226 -34.862 1.00 72.06 83 GLY A N 1
ATOM 656 C CA . GLY A 1 83 ? 28.112 -2.046 -35.882 1.00 72.06 83 GLY A CA 1
ATOM 657 C C . GLY A 1 83 ? 27.387 -1.986 -37.228 1.00 72.06 83 GLY A C 1
ATOM 658 O O . GLY A 1 83 ? 28.025 -1.789 -38.258 1.00 72.06 83 GLY A O 1
ATOM 659 N N . TYR A 1 84 ? 26.057 -2.095 -37.246 1.00 74.56 84 TYR A N 1
ATOM 660 C CA . TYR A 1 84 ? 25.278 -2.009 -38.483 1.00 74.56 84 TYR A CA 1
ATOM 661 C C . TYR A 1 84 ? 25.327 -0.612 -39.122 1.00 74.56 84 TYR A C 1
ATOM 663 O O . TYR A 1 84 ? 25.491 -0.514 -40.335 1.00 74.56 84 TYR A O 1
ATOM 671 N N . GLU A 1 85 ? 25.232 0.470 -38.344 1.00 77.56 85 GLU A N 1
ATOM 672 C CA . GLU A 1 85 ? 25.363 1.848 -38.847 1.00 77.56 85 GLU A CA 1
ATOM 673 C C . GLU A 1 85 ? 26.754 2.108 -39.441 1.00 77.56 85 GLU A C 1
ATOM 675 O O . GLU A 1 85 ? 26.858 2.684 -40.526 1.00 77.56 85 GLU A O 1
ATOM 680 N N . PHE A 1 86 ? 27.809 1.596 -38.796 1.00 75.06 86 PHE A N 1
ATOM 681 C CA . PHE A 1 86 ? 29.177 1.658 -39.314 1.00 75.06 86 PHE A CA 1
ATOM 682 C C . PHE A 1 86 ? 29.342 0.856 -40.616 1.00 75.06 86 PHE A C 1
ATOM 684 O O . PHE A 1 86 ? 29.911 1.354 -41.585 1.00 75.06 86 PHE A O 1
ATOM 691 N N . LEU A 1 87 ? 28.800 -0.367 -40.678 1.00 77.25 87 LEU A N 1
ATOM 692 C CA . LEU A 1 87 ? 28.870 -1.224 -41.870 1.00 77.25 87 LEU A CA 1
ATOM 693 C C . LEU A 1 87 ? 28.005 -0.717 -43.034 1.00 77.25 87 LEU A C 1
ATOM 695 O O . LEU A 1 87 ? 28.330 -0.966 -44.192 1.00 77.25 87 LEU A O 1
ATOM 699 N N . THR A 1 88 ? 26.906 -0.019 -42.746 1.00 77.38 88 THR A N 1
ATOM 700 C CA . THR A 1 88 ? 25.999 0.530 -43.767 1.00 77.38 88 THR A CA 1
ATOM 701 C C . THR A 1 88 ? 26.333 1.958 -44.184 1.00 77.38 88 THR A C 1
ATOM 703 O O . THR A 1 88 ? 25.651 2.503 -45.052 1.00 77.38 88 THR A O 1
ATOM 706 N N . GLY A 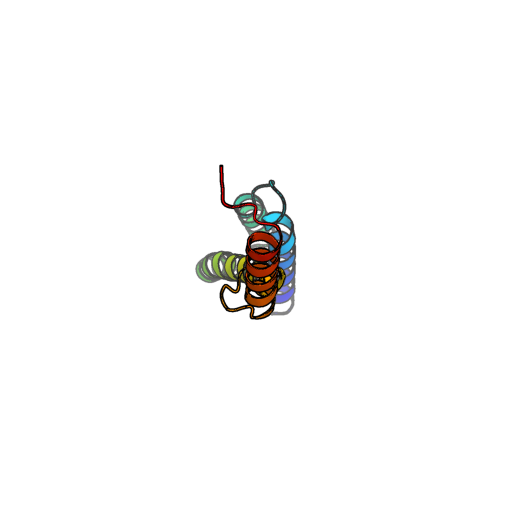1 89 ? 27.382 2.565 -43.613 1.00 70.12 89 GLY A N 1
ATOM 707 C CA . GLY A 1 89 ? 27.859 3.896 -43.997 1.00 70.12 89 GLY A CA 1
ATOM 708 C C . GLY A 1 89 ? 26.825 5.006 -43.795 1.00 70.12 89 GLY A C 1
ATOM 709 O O . GLY A 1 89 ? 26.958 6.083 -44.374 1.00 70.12 89 GLY A O 1
ATOM 710 N N . LYS A 1 90 ? 25.783 4.755 -42.991 1.00 69.81 90 LYS A N 1
ATOM 711 C CA . LYS A 1 90 ? 24.812 5.766 -42.574 1.00 69.81 90 LYS A CA 1
ATOM 712 C C . LYS A 1 90 ? 25.412 6.582 -41.431 1.00 69.81 90 LYS A C 1
ATOM 714 O O . LYS A 1 90 ? 24.920 6.545 -40.308 1.00 69.81 90 LYS A O 1
ATOM 719 N N . GLU A 1 91 ? 26.485 7.322 -41.703 1.00 64.50 91 GLU A N 1
ATOM 720 C CA . GLU A 1 91 ? 26.820 8.437 -40.822 1.00 64.50 91 GLU A CA 1
ATOM 721 C C . GLU A 1 91 ? 25.669 9.441 -40.879 1.00 64.50 91 GLU A C 1
ATOM 723 O O . GLU A 1 91 ? 25.174 9.779 -41.956 1.00 64.50 91 GLU A O 1
ATOM 728 N N . LYS A 1 92 ? 25.197 9.834 -39.692 1.00 60.06 92 LYS A N 1
ATOM 729 C CA . LYS A 1 92 ? 24.125 10.809 -39.481 1.00 60.06 92 LYS A CA 1
ATOM 730 C C . LYS A 1 92 ? 24.270 11.994 -40.444 1.00 60.06 92 LYS A C 1
ATOM 732 O O . LYS A 1 92 ? 25.191 12.793 -40.294 1.00 60.06 92 LYS A O 1
ATOM 737 N N . LEU A 1 93 ? 23.336 12.087 -41.392 1.00 49.56 93 LEU A N 1
ATOM 738 C CA . LEU A 1 93 ? 22.926 13.359 -41.988 1.00 49.56 93 LEU A CA 1
ATOM 739 C C . LEU A 1 93 ? 22.367 14.277 -40.896 1.00 49.56 93 LEU A C 1
ATOM 741 O O . LEU A 1 93 ? 21.671 13.750 -39.993 1.00 49.56 93 LEU A O 1
#

Radius of gyration: 22.92 Å; Cα contacts (8 Å, |Δi|>4): 37; chains: 1; bounding box: 45×26×62 Å

Mean predicted aligned error: 10.44 Å